Protein AF-A0A673BF98-F1 (afdb_monomer_lite)

Structure (mmCIF, N/CA/C/O backbone):
data_AF-A0A673BF98-F1
#
_entry.id   AF-A0A673BF98-F1
#
loop_
_atom_site.group_PDB
_atom_site.id
_atom_site.type_symbol
_atom_site.label_atom_id
_atom_site.label_alt_id
_atom_site.label_comp_id
_atom_site.label_asym_id
_atom_site.label_entity_id
_atom_site.label_seq_id
_atom_site.pdbx_PDB_ins_code
_atom_site.Cartn_x
_atom_site.Cartn_y
_atom_site.Cartn_z
_atom_site.occupancy
_atom_site.B_iso_or_equiv
_atom_site.auth_seq_id
_atom_site.auth_comp_id
_atom_site.auth_asym_id
_atom_site.auth_atom_id
_atom_site.pdbx_PDB_model_num
ATOM 1 N N . GLY A 1 1 ? -49.018 28.732 57.969 1.00 37.84 1 GLY A N 1
ATOM 2 C CA . GLY A 1 1 ? -48.403 27.532 58.558 1.00 37.84 1 GLY A CA 1
ATOM 3 C C . GLY A 1 1 ? -47.311 27.061 57.634 1.00 37.84 1 GLY A C 1
ATOM 4 O O . GLY A 1 1 ? -47.616 26.506 56.590 1.00 37.84 1 GLY A O 1
ATOM 5 N N . SER A 1 2 ? -46.070 27.382 57.980 1.00 42.25 2 SER A N 1
ATOM 6 C CA . SER A 1 2 ? -44.862 27.028 57.238 1.00 42.25 2 SER A CA 1
ATOM 7 C C . SER A 1 2 ? -44.451 25.600 57.609 1.00 42.25 2 SER A C 1
ATOM 9 O O . SER A 1 2 ? -44.190 25.338 58.780 1.00 42.25 2 SER A O 1
ATOM 11 N N . GLY A 1 3 ? -44.428 24.681 56.642 1.00 47.62 3 GLY A N 1
ATOM 12 C CA . GLY A 1 3 ? -43.884 23.324 56.791 1.00 47.62 3 GLY A CA 1
ATOM 13 C C . GLY A 1 3 ? -42.510 23.222 56.112 1.00 47.62 3 GLY A C 1
ATOM 14 O O . GLY A 1 3 ? -42.320 23.863 55.076 1.00 47.62 3 GLY A O 1
ATOM 15 N N . PRO A 1 4 ? -41.532 22.492 56.680 1.00 51.47 4 PRO A N 1
ATOM 16 C CA . PRO A 1 4 ? -40.134 22.600 56.279 1.00 51.47 4 PRO A CA 1
ATOM 17 C C . PRO A 1 4 ? -39.823 21.820 54.997 1.00 51.47 4 PRO A C 1
ATOM 19 O O . PRO A 1 4 ? -40.380 20.756 54.729 1.00 51.47 4 PRO A O 1
ATOM 22 N N . GLY A 1 5 ? -38.899 22.379 54.215 1.00 53.59 5 GLY A N 1
ATOM 23 C CA . GLY A 1 5 ? -38.422 21.832 52.954 1.00 53.59 5 GLY A CA 1
ATOM 24 C C . GLY A 1 5 ? -37.746 20.472 53.103 1.00 53.59 5 GLY A C 1
ATOM 25 O O . GLY A 1 5 ? -36.839 20.283 53.914 1.00 53.59 5 GLY A O 1
ATOM 26 N N . ALA A 1 6 ? -38.155 19.534 52.252 1.00 50.78 6 ALA A N 1
ATOM 27 C CA . ALA A 1 6 ? -37.419 18.308 52.012 1.00 50.78 6 ALA A CA 1
ATOM 28 C C . ALA A 1 6 ? -36.149 18.640 51.210 1.00 50.78 6 ALA A C 1
ATOM 30 O O . ALA A 1 6 ? -36.183 18.760 49.986 1.00 50.78 6 ALA A O 1
ATOM 31 N N . LEU A 1 7 ? -35.018 18.795 51.905 1.00 52.22 7 LEU A N 1
ATOM 32 C CA . LEU A 1 7 ? -33.701 18.691 51.281 1.00 52.22 7 LEU A CA 1
ATOM 33 C C . LEU A 1 7 ? -33.522 17.246 50.798 1.00 52.22 7 LEU A C 1
ATOM 35 O O . LEU A 1 7 ? -33.268 16.334 51.587 1.00 52.22 7 LEU A O 1
ATOM 39 N N . CYS A 1 8 ? -33.628 17.026 49.490 1.00 44.16 8 CYS A N 1
ATOM 40 C CA . CYS A 1 8 ? -33.098 15.823 48.872 1.00 44.16 8 CYS A CA 1
ATOM 41 C C . CYS A 1 8 ? -31.565 15.918 48.867 1.00 44.16 8 CYS A C 1
ATOM 43 O O . CYS A 1 8 ? -30.948 16.500 47.978 1.00 44.16 8 CYS A O 1
ATOM 45 N N . ASN A 1 9 ? -30.929 15.337 49.884 1.00 47.03 9 ASN A N 1
ATOM 46 C CA . ASN A 1 9 ? -29.486 15.126 49.875 1.00 47.03 9 ASN A CA 1
ATOM 47 C C . ASN A 1 9 ? -29.152 14.083 48.800 1.00 47.03 9 ASN A C 1
ATOM 49 O O . ASN A 1 9 ? -29.220 12.873 49.024 1.00 47.03 9 ASN A O 1
ATOM 53 N N . GLY A 1 10 ? -28.815 14.571 47.605 1.00 50.34 10 GLY A N 1
ATOM 54 C CA . GLY A 1 10 ? -28.207 13.777 46.550 1.00 50.34 10 GLY A CA 1
ATOM 55 C C . GLY A 1 10 ? -26.944 13.100 47.078 1.00 50.34 10 GLY A C 1
ATOM 56 O O . GLY A 1 10 ? -26.028 13.747 47.581 1.00 50.34 10 GLY A O 1
ATOM 57 N N . ARG A 1 11 ? -26.917 11.772 46.988 1.00 51.84 11 ARG A N 1
ATOM 58 C CA . ARG A 1 11 ? -25.778 10.919 47.344 1.00 51.84 11 ARG A CA 1
ATOM 59 C C . ARG A 1 11 ? -24.504 11.452 46.662 1.00 51.84 11 ARG A C 1
ATOM 61 O O . ARG A 1 11 ? -24.544 11.643 45.443 1.00 51.84 11 ARG A O 1
ATOM 68 N N . PRO A 1 12 ? -23.366 11.636 47.360 1.00 53.22 12 PRO A N 1
ATOM 69 C CA . PRO A 1 12 ? -22.119 11.956 46.685 1.00 53.22 12 PRO A CA 1
ATOM 70 C C . PRO A 1 12 ? -21.700 10.722 45.885 1.00 53.22 12 PRO A C 1
ATOM 72 O O . PRO A 1 12 ? -21.234 9.714 46.418 1.00 53.22 12 PRO A O 1
ATOM 75 N N . GLY A 1 13 ? -21.956 10.776 44.579 1.00 59.31 13 GLY A N 1
ATOM 76 C CA . GLY A 1 13 ? -21.556 9.744 43.644 1.00 59.31 13 GLY A CA 1
ATOM 77 C C . GLY A 1 13 ? -20.040 9.628 43.644 1.00 59.31 13 GLY A C 1
ATOM 78 O O . GLY A 1 13 ? -19.364 10.527 43.156 1.00 59.31 13 GLY A O 1
ATOM 79 N N . SER A 1 14 ? -19.544 8.516 44.194 1.00 54.72 14 SER A N 1
ATOM 80 C CA . SER A 1 14 ? -18.289 7.841 43.845 1.00 54.72 14 SER A CA 1
ATOM 81 C C . SER A 1 14 ? -17.324 8.723 43.044 1.00 54.72 14 SER A C 1
ATOM 83 O O . SER A 1 14 ? -17.295 8.738 41.801 1.00 54.72 14 SER A O 1
ATOM 85 N N . GLY A 1 15 ? -16.522 9.480 43.791 1.00 58.97 15 GLY A N 1
ATOM 86 C CA . GLY A 1 15 ? -15.338 10.170 43.305 1.00 58.97 15 GLY A CA 1
ATOM 87 C C . GLY A 1 15 ? -14.254 9.171 42.912 1.00 58.97 15 GLY A C 1
ATOM 88 O O . GLY A 1 15 ? -13.183 9.142 43.499 1.00 58.97 15 GLY A O 1
ATOM 89 N N . SER A 1 16 ? -14.508 8.346 41.900 1.00 51.62 16 SER A N 1
ATOM 90 C CA . SER A 1 16 ? -13.439 7.702 41.149 1.00 51.62 16 SER A CA 1
ATOM 91 C C . SER A 1 16 ? -12.875 8.757 40.202 1.00 51.62 16 SER A C 1
ATOM 93 O O . SER A 1 16 ? -13.447 9.035 39.145 1.00 51.62 16 SER A O 1
ATOM 95 N N . LYS A 1 17 ? -11.749 9.365 40.597 1.00 54.72 17 LYS A N 1
ATOM 96 C CA . LYS A 1 17 ? -10.900 10.247 39.775 1.00 54.72 17 LYS A CA 1
ATOM 97 C C . LYS A 1 17 ? -10.203 9.432 38.666 1.00 54.72 17 LYS A C 1
ATOM 99 O O . LYS A 1 17 ? -9.002 9.507 38.464 1.00 54.72 17 LYS A O 1
ATOM 104 N N . SER A 1 18 ? -10.970 8.608 37.956 1.00 53.22 18 SER A N 1
ATOM 105 C CA . SER A 1 18 ? -10.623 8.143 36.623 1.00 53.22 18 SER A CA 1
ATOM 106 C C . SER A 1 18 ? -10.796 9.351 35.716 1.00 53.22 18 SER A C 1
ATOM 108 O O . SER A 1 18 ? -11.781 10.082 35.841 1.00 53.22 18 SER A O 1
ATOM 110 N N . ARG A 1 19 ? -9.833 9.607 34.835 1.00 59.84 19 ARG A N 1
ATOM 111 C CA . ARG A 1 19 ? -9.963 10.607 33.776 1.00 59.84 19 ARG A CA 1
ATOM 112 C C . ARG A 1 19 ? -11.071 10.121 32.827 1.00 59.84 19 ARG A C 1
ATOM 114 O O . ARG A 1 19 ? -10.797 9.464 31.831 1.00 59.84 19 ARG A O 1
ATOM 121 N N . ARG A 1 20 ? -12.334 10.332 33.218 1.00 72.50 20 ARG A N 1
ATOM 122 C CA . ARG A 1 20 ? -13.522 9.928 32.463 1.00 72.50 20 ARG A CA 1
ATOM 123 C C . ARG A 1 20 ? -13.585 10.808 31.224 1.00 72.50 20 ARG A C 1
ATOM 125 O O . ARG A 1 20 ? -13.474 12.026 31.325 1.00 72.50 20 ARG A O 1
ATOM 132 N N . PHE A 1 21 ? -13.760 10.183 30.073 1.00 82.31 21 PHE A N 1
ATOM 133 C CA . PHE A 1 21 ? -13.897 10.876 28.802 1.00 82.31 21 PHE A CA 1
ATOM 134 C C . PHE A 1 21 ? -15.368 11.261 28.652 1.00 82.31 21 PHE A C 1
ATOM 136 O O . PHE A 1 21 ? -16.226 10.384 28.583 1.00 82.31 21 PHE A O 1
ATOM 143 N N . ILE A 1 22 ? -15.674 12.555 28.698 1.00 84.62 22 ILE A N 1
ATOM 144 C CA . ILE A 1 22 ? -17.046 13.075 28.684 1.00 84.62 22 ILE A CA 1
ATOM 145 C C . ILE A 1 22 ? -17.340 13.629 27.292 1.00 84.62 22 ILE A C 1
ATOM 147 O O . ILE A 1 22 ? -16.472 14.228 26.668 1.00 84.62 22 ILE A O 1
ATOM 151 N N . CYS A 1 23 ? -18.546 13.386 26.785 1.00 86.44 23 CYS A N 1
ATOM 152 C CA . CYS A 1 23 ? -19.019 14.033 25.570 1.00 86.44 23 CYS A CA 1
ATOM 153 C C . CYS A 1 23 ? -19.559 15.423 25.895 1.00 86.44 23 CYS A C 1
ATOM 155 O O . CYS A 1 23 ? -20.539 15.531 26.628 1.00 86.44 23 CYS A O 1
ATOM 157 N N . ASP A 1 24 ? -18.979 16.462 25.302 1.00 83.44 24 ASP A N 1
ATOM 158 C CA . ASP A 1 24 ? -19.393 17.849 25.547 1.00 83.44 24 ASP A CA 1
ATOM 159 C C . ASP A 1 24 ? -20.780 18.175 24.969 1.00 83.44 24 ASP A C 1
ATOM 161 O O . ASP A 1 24 ? -21.447 19.086 25.444 1.00 83.44 24 ASP A O 1
ATOM 165 N N . GLN A 1 25 ? -21.256 17.399 23.988 1.00 83.00 25 GLN A N 1
ATOM 166 C CA . GLN A 1 25 ? -22.567 17.625 23.369 1.00 83.00 25 GLN A CA 1
ATOM 167 C C . GLN A 1 25 ? -23.739 17.017 24.149 1.00 83.00 25 GLN A C 1
ATOM 169 O O . GLN A 1 25 ? -24.843 17.549 24.108 1.00 83.00 25 GLN A O 1
ATOM 174 N N . CYS A 1 26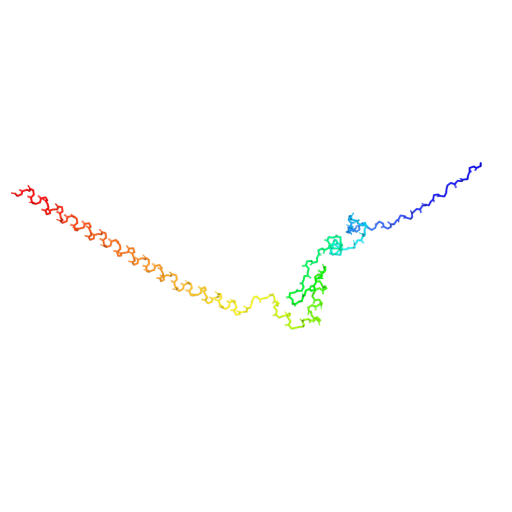 ? -23.539 15.888 24.838 1.00 86.62 26 CYS A N 1
ATOM 175 C CA . CYS A 1 26 ? -24.628 15.183 25.530 1.00 86.62 26 CYS A CA 1
ATOM 176 C C . CYS A 1 26 ? -24.322 14.800 26.987 1.00 86.62 26 CYS A C 1
ATOM 178 O O . CYS A 1 26 ? -25.125 14.127 27.631 1.00 86.62 26 CYS A O 1
ATOM 180 N N . GLY A 1 27 ? -23.151 15.168 27.512 1.00 82.94 27 GLY A N 1
ATOM 181 C CA . GLY A 1 27 ? -22.734 14.908 28.893 1.00 82.94 27 GLY A CA 1
ATOM 182 C C . GLY A 1 27 ? -22.483 13.434 29.236 1.00 82.94 27 GLY A C 1
ATOM 183 O O . GLY A 1 27 ? -22.212 13.108 30.397 1.00 82.94 27 GLY A O 1
ATOM 184 N N . LYS A 1 28 ? -22.563 12.515 28.261 1.00 84.38 28 LYS A N 1
ATOM 185 C CA . LYS A 1 28 ? -22.338 11.079 28.489 1.00 84.38 28 LYS A CA 1
ATOM 186 C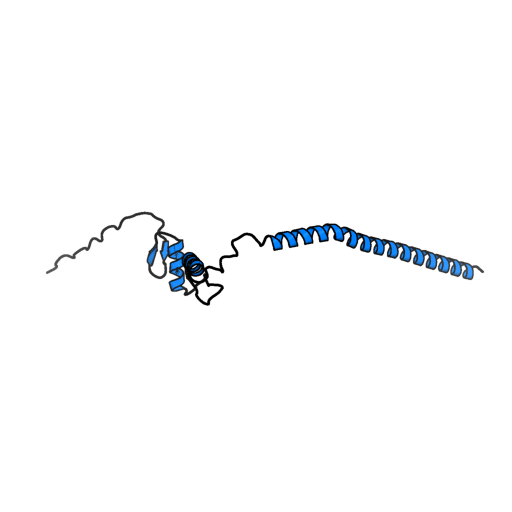 C . LYS A 1 28 ? -20.891 10.808 28.887 1.00 84.38 28 LYS A C 1
ATOM 188 O O . LYS A 1 28 ? -19.956 11.340 28.292 1.00 84.38 28 LYS A O 1
ATOM 193 N N . LYS A 1 29 ? -20.719 9.947 29.891 1.00 86.69 29 LYS A N 1
ATOM 194 C CA . LYS A 1 29 ? -19.415 9.579 30.455 1.00 86.69 29 LYS A CA 1
ATOM 195 C C . LYS A 1 29 ? -18.966 8.236 29.896 1.00 86.69 29 LYS A C 1
ATOM 197 O O . LYS A 1 29 ? -19.696 7.253 29.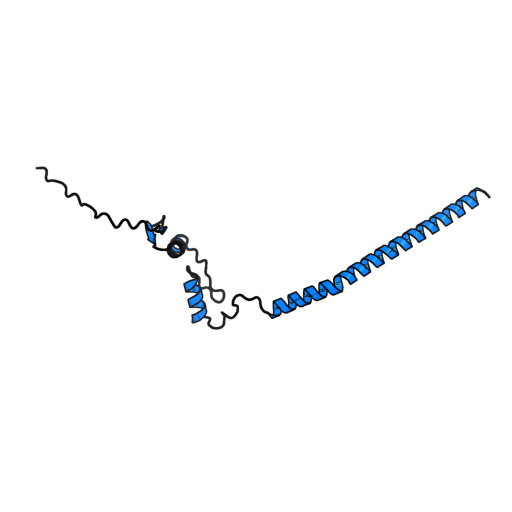982 1.00 86.69 29 LYS A O 1
ATOM 202 N N . PHE A 1 30 ? -17.739 8.190 29.401 1.00 85.56 30 PHE A N 1
ATOM 203 C CA . PHE A 1 30 ? -17.087 6.991 28.897 1.00 85.56 30 PHE A CA 1
ATOM 204 C C . PHE A 1 30 ? -15.844 6.679 29.729 1.00 85.56 30 PHE A C 1
ATOM 206 O O . PHE A 1 30 ? -15.140 7.567 30.216 1.00 85.56 30 PHE A O 1
ATOM 213 N N . THR A 1 31 ? -15.567 5.389 29.890 1.00 85.44 31 THR A N 1
ATOM 214 C CA . THR A 1 31 ? -14.390 4.884 30.610 1.00 85.44 31 THR A CA 1
ATOM 215 C C . THR A 1 31 ? -13.123 4.893 29.753 1.00 85.44 31 THR A C 1
ATOM 217 O O . THR A 1 31 ? -12.026 4.846 30.298 1.00 85.44 31 THR A O 1
ATOM 220 N N . GLN A 1 32 ? -13.256 4.984 28.423 1.00 84.50 32 GLN A N 1
ATOM 221 C CA . GLN A 1 32 ? -12.150 4.952 27.462 1.00 84.50 32 GLN A CA 1
ATOM 222 C C . GLN A 1 32 ? -12.294 6.053 26.403 1.00 84.50 32 GLN A C 1
ATOM 224 O O . GLN A 1 32 ? -13.400 6.327 25.929 1.00 84.50 32 GLN A O 1
ATOM 229 N N . SER A 1 33 ? -11.171 6.640 25.980 1.00 83.38 33 SER A N 1
ATOM 230 C CA . SER A 1 33 ? -11.131 7.692 24.953 1.00 83.38 33 SER A CA 1
ATOM 231 C C . SER A 1 33 ? -11.594 7.190 23.589 1.00 83.38 33 SER A C 1
ATOM 233 O O . SER A 1 33 ? -12.282 7.913 22.875 1.00 83.38 33 SER A O 1
ATOM 235 N N . ALA A 1 34 ? -11.273 5.940 23.239 1.00 82.12 34 ALA A N 1
ATOM 236 C CA . ALA A 1 34 ? -11.697 5.316 21.988 1.00 82.12 34 ALA A CA 1
ATOM 237 C C . ALA A 1 34 ? -13.229 5.248 21.869 1.00 82.12 34 ALA A C 1
ATOM 239 O O . ALA A 1 34 ? -13.779 5.511 20.800 1.00 82.12 34 ALA A O 1
ATOM 240 N N . HIS A 1 35 ? -13.922 4.963 22.976 1.00 83.50 35 HIS A N 1
ATOM 241 C CA . HIS A 1 35 ? -15.385 4.947 23.016 1.00 83.50 35 HIS A CA 1
ATOM 242 C C . HIS A 1 35 ? -15.970 6.353 22.904 1.00 83.50 35 HIS A C 1
ATOM 244 O O . HIS A 1 35 ? -16.931 6.536 22.165 1.00 83.50 35 HIS A O 1
ATOM 250 N N . LEU A 1 36 ? -15.367 7.353 23.561 1.00 85.25 36 LEU A N 1
ATOM 251 C CA . LEU A 1 36 ? -15.773 8.747 23.371 1.00 85.25 36 LEU A CA 1
ATOM 252 C C . LEU A 1 36 ? -15.581 9.182 21.909 1.00 85.25 36 LEU A C 1
ATOM 254 O O . LEU A 1 36 ? -16.496 9.739 21.317 1.00 85.25 36 LEU A O 1
ATOM 258 N N . LYS A 1 37 ? -14.428 8.885 21.297 1.00 82.69 37 LYS A N 1
ATOM 259 C CA . LYS A 1 37 ? -14.132 9.238 19.899 1.00 82.69 37 LYS A CA 1
ATOM 260 C C . LYS A 1 37 ? -15.113 8.587 18.923 1.00 82.69 37 LYS A C 1
ATOM 262 O O . LYS A 1 37 ? -15.626 9.254 18.035 1.00 82.69 37 LYS A O 1
ATOM 267 N N . SER A 1 38 ? -15.423 7.308 19.131 1.00 82.44 38 SER A N 1
ATOM 268 C CA . SER A 1 38 ? -16.482 6.608 18.397 1.00 82.44 38 SER A CA 1
ATOM 269 C C . SER A 1 38 ? -17.877 7.165 18.682 1.00 82.44 38 SER A C 1
ATOM 271 O O . SER A 1 38 ? -18.780 6.982 17.882 1.00 82.44 38 SER A O 1
ATOM 273 N N . HIS A 1 39 ? -18.116 7.753 19.844 1.00 84.38 39 HIS A N 1
ATOM 274 C CA . HIS A 1 39 ? -19.413 8.327 20.160 1.00 84.38 39 HIS A CA 1
ATOM 275 C C . HIS A 1 39 ? -19.593 9.700 19.500 1.00 84.38 39 HIS A C 1
ATOM 277 O O . HIS A 1 39 ? -20.686 10.008 19.034 1.00 84.38 39 HIS A O 1
ATOM 283 N N . LEU A 1 40 ? -18.522 10.492 19.386 1.00 82.06 40 LEU A N 1
ATOM 284 C CA . LEU A 1 40 ? -18.545 11.804 18.731 1.00 82.06 40 LEU A CA 1
ATOM 285 C C . LEU A 1 40 ? -18.998 11.731 17.268 1.00 82.06 40 LEU A C 1
ATOM 287 O O . LEU A 1 40 ? -19.683 12.633 16.801 1.00 82.06 40 LEU A O 1
ATOM 291 N N . SER A 1 41 ? -18.724 10.632 16.567 1.00 78.31 41 SER A N 1
ATOM 292 C CA . SER A 1 41 ? -19.212 10.437 15.198 1.00 78.31 41 SER A CA 1
ATOM 293 C C . SER A 1 41 ? -20.734 10.304 15.084 1.00 78.31 41 SER A C 1
ATOM 295 O O . SER A 1 41 ? -21.281 10.431 13.996 1.00 78.31 41 SER A O 1
ATOM 297 N N . VAL A 1 42 ? -21.444 10.003 16.178 1.00 79.94 42 VAL A N 1
ATOM 298 C CA . VAL A 1 42 ? -22.918 10.019 16.188 1.00 79.94 42 VAL A CA 1
ATOM 299 C C . VAL A 1 42 ? -23.427 11.452 16.066 1.00 79.94 42 VAL A C 1
ATOM 301 O O . VAL A 1 42 ? -24.470 11.684 15.467 1.00 79.94 42 VAL A O 1
ATOM 304 N N . HIS A 1 43 ? -22.666 12.401 16.605 1.00 81.00 43 HIS A N 1
ATOM 305 C CA . HIS A 1 43 ? -22.970 13.818 16.536 1.00 81.00 43 HIS A CA 1
ATOM 306 C C . HIS A 1 43 ? -22.509 14.449 15.219 1.00 81.00 43 HIS A C 1
ATOM 308 O O . HIS A 1 43 ? -23.239 15.247 14.644 1.00 81.00 43 HIS A O 1
ATOM 314 N N . THR A 1 44 ? -21.322 14.082 14.721 1.00 78.00 44 THR A N 1
ATOM 315 C CA . THR A 1 44 ? -20.797 14.625 13.454 1.00 78.00 44 THR A CA 1
ATOM 316 C C . THR A 1 44 ? -21.324 13.895 12.219 1.00 78.00 44 THR A C 1
ATOM 318 O O . THR A 1 44 ? -21.184 14.391 11.108 1.00 78.00 44 THR A O 1
ATOM 321 N N . GLY A 1 45 ? -21.912 12.706 12.383 1.00 74.25 45 GLY A N 1
ATOM 322 C CA . GLY A 1 45 ? -22.354 11.850 11.278 1.00 74.25 45 GLY A CA 1
ATOM 323 C C . GLY A 1 45 ? -21.209 11.239 10.459 1.00 74.25 45 GLY A C 1
ATOM 324 O O . GLY A 1 45 ? -21.460 10.474 9.527 1.00 74.25 45 GLY A O 1
ATOM 325 N N . GLU A 1 46 ? -19.954 11.532 10.798 1.00 73.06 46 GLU A N 1
ATOM 326 C CA . GLU A 1 46 ? -18.793 11.065 10.048 1.00 73.06 46 GLU A CA 1
ATOM 327 C C . GLU A 1 46 ? -18.567 9.569 10.281 1.00 73.06 46 GLU A C 1
ATOM 329 O O . GLU A 1 46 ? -18.384 9.107 11.406 1.00 73.06 46 GLU A O 1
ATOM 334 N N . ARG A 1 47 ? -18.546 8.778 9.207 1.00 77.44 47 ARG A N 1
ATOM 335 C CA . ARG A 1 47 ? -18.233 7.342 9.265 1.00 77.44 47 ARG A CA 1
ATOM 336 C C . ARG A 1 47 ? -16.885 7.084 8.596 1.00 77.44 47 ARG A C 1
ATOM 338 O O . ARG A 1 47 ? -16.861 6.677 7.435 1.00 77.44 47 ARG A O 1
ATOM 345 N N . PRO A 1 48 ? -15.765 7.314 9.306 1.00 76.19 48 PRO A N 1
ATOM 346 C CA . PRO A 1 48 ? -14.435 7.309 8.700 1.00 76.19 48 PRO A CA 1
ATOM 347 C C . PRO A 1 48 ? -13.981 5.924 8.222 1.00 76.19 48 PRO A C 1
ATOM 349 O O . PRO A 1 48 ? -13.039 5.827 7.441 1.00 76.19 48 PRO A O 1
ATOM 352 N N . TYR A 1 49 ? -14.625 4.840 8.665 1.00 82.69 49 TYR A N 1
ATOM 353 C CA . TYR A 1 49 ? -14.221 3.479 8.320 1.00 82.69 49 TYR A CA 1
ATOM 354 C C . TYR A 1 49 ? -15.166 2.878 7.279 1.00 82.69 49 TYR A C 1
ATOM 356 O O . TYR A 1 49 ? -16.096 2.146 7.618 1.00 82.69 49 TYR A O 1
ATOM 364 N N . ALA A 1 50 ? -14.931 3.179 6.005 1.00 82.50 50 ALA A N 1
ATOM 365 C CA . ALA A 1 50 ? -15.661 2.581 4.890 1.00 82.50 50 ALA A CA 1
ATOM 366 C C . ALA A 1 50 ? -15.069 1.226 4.471 1.00 82.50 50 ALA A C 1
ATOM 368 O O . ALA A 1 50 ? -13.859 1.004 4.535 1.00 82.50 50 ALA A O 1
ATOM 369 N N . CYS A 1 51 ? -15.931 0.310 4.035 1.00 86.12 51 CYS A N 1
ATOM 370 C CA . CYS A 1 51 ? -15.510 -0.878 3.308 1.00 86.12 51 CYS A CA 1
ATOM 371 C C . CYS A 1 51 ? -15.048 -0.484 1.897 1.00 86.12 51 CYS A C 1
ATOM 373 O O . CYS A 1 51 ? -15.693 0.318 1.232 1.00 86.12 51 CYS A O 1
ATOM 375 N N . SER A 1 52 ? -13.937 -1.055 1.429 1.00 83.69 52 SER A N 1
ATOM 376 C CA . SER A 1 52 ? -13.424 -0.830 0.069 1.00 83.69 52 SER A CA 1
ATOM 377 C C . SER A 1 52 ? -14.122 -1.672 -1.004 1.00 83.69 52 SER A C 1
ATOM 379 O O . SER A 1 52 ? -13.888 -1.466 -2.188 1.00 83.69 52 SER A O 1
ATOM 381 N N . ILE A 1 53 ? -14.952 -2.636 -0.600 1.00 83.81 53 ILE A N 1
ATOM 382 C CA . ILE A 1 53 ? -15.581 -3.633 -1.485 1.00 83.81 53 ILE A CA 1
ATOM 383 C C . ILE A 1 53 ? -17.085 -3.396 -1.595 1.00 83.81 53 ILE A C 1
ATOM 385 O O . ILE A 1 53 ? -17.690 -3.662 -2.627 1.00 83.81 53 ILE A O 1
ATOM 389 N N . CYS A 1 54 ? -17.702 -2.881 -0.535 1.00 86.50 54 CYS A N 1
ATOM 390 C CA . CYS A 1 54 ? -19.099 -2.488 -0.519 1.00 86.50 54 CYS A CA 1
ATOM 391 C C . CYS A 1 54 ? -19.250 -1.085 0.073 1.00 86.50 54 CYS A C 1
ATOM 393 O O . CYS A 1 54 ? -18.399 -0.610 0.815 1.00 86.50 54 CYS A O 1
ATOM 395 N N . SER A 1 55 ? -20.376 -0.430 -0.191 1.00 83.00 55 SER A N 1
ATOM 396 C CA . SER A 1 55 ? -20.658 0.943 0.250 1.00 83.00 55 SER A CA 1
ATOM 397 C C . SER A 1 55 ? -20.995 1.084 1.745 1.00 83.00 55 SER A C 1
ATOM 399 O O . SER A 1 55 ? -21.519 2.113 2.174 1.00 83.00 55 SER A O 1
ATOM 401 N N . ARG A 1 56 ? -20.720 0.066 2.575 1.00 82.19 56 ARG A N 1
ATOM 402 C CA . ARG A 1 56 ? -20.989 0.138 4.017 1.00 82.19 56 ARG A CA 1
ATOM 403 C C . ARG A 1 56 ? -19.900 0.912 4.742 1.00 82.19 56 ARG A C 1
ATOM 405 O O . ARG A 1 56 ? -18.716 0.596 4.645 1.00 82.19 56 ARG A O 1
ATOM 412 N N . SER A 1 57 ? -20.334 1.880 5.541 1.00 84.81 57 SER A N 1
ATOM 413 C CA . SER A 1 57 ? -19.475 2.700 6.383 1.00 84.81 57 SER A CA 1
ATOM 414 C C . SER A 1 57 ? -19.745 2.448 7.864 1.00 84.81 57 SER A C 1
ATOM 416 O O . SER A 1 57 ? -20.886 2.307 8.311 1.00 84.81 57 SER A O 1
ATOM 418 N N . PHE A 1 58 ? -18.663 2.363 8.627 1.00 83.12 58 PHE A N 1
ATOM 419 C CA . PHE A 1 58 ? -18.649 2.066 10.047 1.00 83.12 58 PHE A CA 1
ATOM 420 C C . PHE A 1 58 ? -17.997 3.216 10.809 1.00 83.12 58 PHE A C 1
ATOM 422 O O . PHE A 1 58 ? -17.132 3.939 10.317 1.00 83.12 58 PHE A O 1
ATOM 429 N N . ILE A 1 59 ? -18.421 3.353 12.056 1.00 81.31 59 ILE A N 1
ATOM 430 C CA . ILE A 1 59 ? -17.886 4.335 12.996 1.00 81.31 59 ILE A CA 1
ATOM 431 C C . ILE A 1 59 ? -16.602 3.826 13.667 1.00 81.31 59 ILE A C 1
ATOM 433 O O . ILE A 1 59 ? -15.725 4.609 14.019 1.00 81.31 59 ILE A O 1
ATOM 437 N N . VAL A 1 60 ? -16.484 2.507 13.841 1.00 81.62 60 VAL A N 1
ATOM 438 C CA . VAL A 1 60 ? -15.378 1.872 14.566 1.00 81.62 60 VAL A CA 1
ATOM 439 C C . VAL A 1 60 ? -14.622 0.931 13.643 1.00 81.62 60 VAL A C 1
ATOM 441 O O . VAL A 1 60 ? -15.219 0.095 12.961 1.00 81.62 60 VAL A O 1
ATOM 444 N N . GLN A 1 61 ? -13.292 1.004 13.690 1.00 81.50 61 GLN A N 1
ATOM 445 C CA . GLN A 1 61 ? -12.406 0.140 12.909 1.00 81.50 61 GLN A CA 1
ATOM 446 C C . GLN A 1 61 ? -12.615 -1.354 13.205 1.00 81.50 61 GLN A C 1
ATOM 448 O O . GLN A 1 61 ? -12.546 -2.180 12.297 1.00 81.50 61 GLN A O 1
ATOM 453 N N . TYR A 1 62 ? -12.882 -1.714 14.465 1.00 84.12 62 TYR A N 1
ATOM 454 C CA . TYR A 1 62 ? -13.192 -3.091 14.861 1.00 84.12 62 TYR A CA 1
ATOM 455 C C . TYR A 1 62 ? -14.400 -3.648 14.093 1.00 84.12 62 TYR A C 1
ATOM 457 O O . TYR A 1 62 ? -14.327 -4.747 13.544 1.00 84.12 62 TYR A O 1
ATOM 465 N N . SER A 1 63 ? -15.475 -2.864 13.979 1.00 85.19 63 SER A N 1
ATOM 466 C CA . SER A 1 63 ? -16.686 -3.259 13.253 1.00 85.19 63 SER A CA 1
ATOM 467 C C . SER A 1 63 ? -16.424 -3.450 11.758 1.00 85.19 63 SER A C 1
ATOM 469 O O . SER A 1 63 ? -16.910 -4.420 11.178 1.00 85.19 63 SER A O 1
ATOM 471 N N . LEU A 1 64 ? -15.596 -2.590 11.148 1.00 88.50 64 LEU A N 1
ATOM 472 C CA . LEU A 1 64 ? -15.147 -2.758 9.763 1.00 88.50 64 LEU A CA 1
ATOM 473 C C . LEU A 1 64 ? -14.340 -4.055 9.588 1.00 88.50 64 LEU A C 1
ATOM 475 O O . LEU A 1 64 ? -14.614 -4.820 8.670 1.00 88.50 64 LEU A O 1
ATOM 479 N N . LYS A 1 65 ? -13.373 -4.334 10.474 1.00 85.94 65 LYS A N 1
ATOM 480 C CA . LYS A 1 65 ? -12.557 -5.563 10.425 1.00 85.94 65 LYS A CA 1
ATOM 481 C C . LYS A 1 65 ? -13.411 -6.826 10.541 1.00 85.94 65 LYS A C 1
ATOM 483 O O . LYS A 1 65 ? -13.207 -7.774 9.786 1.00 85.94 65 LYS A O 1
ATOM 488 N N . LEU A 1 66 ? -14.376 -6.835 11.462 1.00 87.88 66 LEU A N 1
ATOM 489 C CA . LEU A 1 66 ? -15.310 -7.949 11.626 1.00 87.88 66 LEU A CA 1
ATOM 490 C C . LEU A 1 66 ? -16.178 -8.132 10.373 1.00 87.88 66 LEU A C 1
ATOM 492 O O . LEU A 1 66 ? -16.369 -9.255 9.911 1.00 87.88 66 LEU A O 1
ATOM 496 N N . HIS A 1 67 ? -16.659 -7.027 9.797 1.00 89.19 67 HIS A N 1
ATOM 497 C CA . HIS A 1 67 ? -17.406 -7.045 8.546 1.00 89.19 67 HIS A CA 1
ATOM 498 C C . HIS A 1 67 ? -16.564 -7.568 7.374 1.00 89.19 67 HIS A C 1
ATOM 500 O O . HIS A 1 67 ? -17.054 -8.423 6.644 1.00 89.19 67 HIS A O 1
ATOM 506 N N . MET A 1 68 ? -15.300 -7.145 7.235 1.00 86.44 68 MET A N 1
ATOM 507 C CA . MET A 1 68 ? -14.391 -7.673 6.207 1.00 86.44 68 MET A CA 1
ATOM 508 C C . MET A 1 68 ? -14.239 -9.182 6.366 1.00 86.44 68 MET A C 1
ATOM 510 O O . MET A 1 68 ? -14.504 -9.924 5.435 1.00 86.44 68 MET A O 1
ATOM 514 N N . LYS A 1 69 ? -13.919 -9.660 7.572 1.00 86.75 69 LYS A N 1
ATOM 515 C CA . LYS A 1 69 ? -13.717 -11.092 7.821 1.00 86.75 69 LYS A CA 1
ATOM 516 C C . LYS A 1 69 ? -14.966 -11.936 7.535 1.00 86.75 69 LYS A C 1
ATOM 518 O O . LYS A 1 69 ? -14.840 -13.068 7.084 1.00 86.75 69 LYS A O 1
ATOM 523 N N . LYS A 1 70 ? -16.160 -11.409 7.828 1.00 86.19 70 LYS A N 1
ATOM 524 C CA . LYS A 1 70 ? -17.423 -12.157 7.733 1.00 86.19 70 LYS A CA 1
ATOM 525 C C . LYS A 1 70 ? -18.098 -12.063 6.362 1.00 86.19 70 LYS A C 1
ATOM 527 O O . LYS A 1 70 ? -18.662 -13.050 5.910 1.00 86.19 70 LYS A O 1
ATOM 532 N N . CYS A 1 71 ? -18.080 -10.893 5.726 1.00 85.62 71 CYS A N 1
ATOM 533 C CA . CYS A 1 71 ? -18.746 -10.650 4.440 1.00 85.62 71 CYS A CA 1
ATOM 534 C C . CYS A 1 71 ? -17.782 -10.686 3.248 1.00 85.62 71 CYS A C 1
ATOM 536 O O . CYS A 1 71 ? -18.216 -10.953 2.133 1.00 85.62 71 CYS A O 1
ATOM 538 N N . HIS A 1 72 ? -16.489 -10.449 3.475 1.00 85.69 72 HIS A N 1
ATOM 539 C CA . HIS A 1 72 ? -15.447 -10.473 2.449 1.00 85.69 72 HIS A CA 1
ATOM 540 C C . HIS A 1 72 ? -14.246 -11.330 2.900 1.00 85.69 72 HIS A C 1
ATOM 542 O O . HIS A 1 72 ? -13.126 -10.834 3.033 1.00 85.69 72 HIS A O 1
ATOM 548 N N . PRO A 1 73 ? -14.449 -12.638 3.146 1.00 75.50 73 PRO A N 1
ATOM 549 C CA . PRO A 1 73 ? -13.408 -13.517 3.688 1.00 75.50 73 PRO A CA 1
ATOM 550 C C . PRO A 1 73 ? -12.156 -13.602 2.798 1.00 75.50 73 PRO A C 1
ATOM 552 O O . PRO A 1 73 ? -11.065 -13.844 3.305 1.00 75.50 73 PRO A O 1
ATOM 555 N N . ASN A 1 74 ? -12.298 -13.335 1.496 1.00 72.56 74 ASN A N 1
ATOM 556 C CA . ASN A 1 74 ? -11.231 -13.475 0.499 1.00 72.56 74 ASN A CA 1
ATOM 557 C C . ASN A 1 74 ? -10.500 -12.159 0.183 1.00 72.56 74 ASN A C 1
ATOM 559 O O . ASN A 1 74 ? -9.554 -12.156 -0.597 1.00 72.56 74 ASN A O 1
ATOM 563 N N . SER A 1 75 ? -10.934 -11.028 0.747 1.00 63.91 75 SER A N 1
ATOM 564 C CA . SER A 1 75 ? -10.351 -9.715 0.437 1.00 63.91 75 SER A CA 1
ATOM 565 C C . SER A 1 75 ? -9.274 -9.272 1.419 1.00 63.91 75 SER A C 1
ATOM 567 O O . SER A 1 75 ? -8.552 -8.309 1.169 1.00 63.91 75 SER A O 1
ATOM 569 N N . VAL A 1 76 ? -9.154 -9.966 2.549 1.00 59.78 76 VAL A N 1
ATOM 570 C CA . VAL A 1 76 ? -8.119 -9.736 3.562 1.00 59.78 76 VAL A CA 1
ATOM 571 C C . VAL A 1 76 ? -6.817 -10.451 3.176 1.00 59.78 76 VAL A C 1
ATOM 573 O O . VAL A 1 76 ? -6.200 -11.125 3.988 1.00 59.78 76 VAL A O 1
ATOM 576 N N . GLY A 1 77 ? -6.416 -10.324 1.909 1.00 55.00 77 GLY A N 1
ATOM 577 C CA . GLY A 1 77 ? -5.184 -10.891 1.351 1.00 55.00 77 GLY A CA 1
ATOM 578 C C . GLY A 1 77 ? -4.028 -9.894 1.223 1.00 55.00 77 GLY A C 1
ATOM 579 O O . GLY A 1 77 ? -3.002 -10.237 0.652 1.00 55.00 77 GLY A O 1
ATOM 580 N N . LEU A 1 78 ? -4.168 -8.659 1.718 1.00 49.69 78 LEU A N 1
ATOM 581 C CA . LEU A 1 78 ? -3.089 -7.662 1.725 1.00 49.69 78 LEU A CA 1
ATOM 582 C C . LEU A 1 78 ? -2.826 -7.181 3.156 1.00 49.69 78 LEU A C 1
ATOM 584 O O . LEU A 1 78 ? -3.118 -6.049 3.540 1.00 49.69 78 LEU A O 1
ATOM 588 N N . SER A 1 79 ? -2.289 -8.074 3.983 1.00 48.28 79 SER A N 1
ATOM 589 C CA . SER A 1 79 ? -1.679 -7.691 5.251 1.00 48.28 79 SER A CA 1
ATOM 590 C C . SER A 1 79 ? -0.279 -7.137 4.995 1.00 48.28 79 SER A C 1
ATOM 592 O O . SER A 1 79 ? 0.626 -7.899 4.683 1.00 48.28 79 SER A O 1
ATOM 594 N N . ALA A 1 80 ? -0.122 -5.821 5.143 1.00 50.66 80 ALA A N 1
ATOM 595 C CA . ALA A 1 80 ? 1.008 -5.161 5.812 1.00 50.66 80 ALA A CA 1
ATOM 596 C C . ALA A 1 80 ? 2.438 -5.715 5.587 1.00 50.66 80 ALA A C 1
ATOM 598 O O . ALA A 1 80 ? 3.264 -5.705 6.493 1.00 50.66 80 ALA A O 1
ATOM 599 N N . GLY A 1 81 ? 2.741 -6.142 4.370 1.00 55.38 81 GLY A N 1
ATOM 600 C CA . GLY A 1 81 ? 4.078 -6.380 3.852 1.00 55.38 81 GLY A CA 1
ATOM 601 C C . GLY A 1 81 ? 3.956 -6.149 2.360 1.00 55.38 81 GLY A C 1
ATOM 602 O O . GLY A 1 81 ? 3.220 -6.879 1.701 1.00 55.38 81 GLY A O 1
ATOM 603 N N . GLY A 1 82 ? 4.548 -5.064 1.850 1.00 60.50 82 GLY A N 1
ATOM 604 C CA . GLY A 1 82 ? 4.494 -4.753 0.421 1.00 60.50 82 GLY A CA 1
ATOM 605 C C . GLY A 1 82 ? 4.817 -6.009 -0.380 1.00 60.50 82 GLY A C 1
ATOM 606 O O . GLY A 1 82 ? 5.738 -6.734 -0.004 1.00 60.50 82 GLY A O 1
ATOM 607 N N . SER A 1 83 ? 4.015 -6.299 -1.410 1.00 68.12 83 SER A N 1
ATOM 608 C CA . SER A 1 83 ? 4.116 -7.530 -2.195 1.00 68.12 83 SER A CA 1
ATOM 609 C C . SER A 1 83 ? 5.587 -7.870 -2.448 1.00 68.12 83 SER A C 1
ATOM 611 O O . SER A 1 83 ? 6.307 -6.996 -2.939 1.00 68.12 83 SER A O 1
ATOM 613 N N . PRO A 1 84 ? 6.060 -9.094 -2.146 1.00 74.00 84 PRO A N 1
ATOM 614 C CA . PRO A 1 84 ? 7.470 -9.447 -2.316 1.00 74.00 84 PRO A CA 1
ATOM 615 C C . PRO A 1 84 ? 7.932 -9.160 -3.748 1.00 74.00 84 PRO A C 1
ATOM 617 O O . PRO A 1 84 ? 9.030 -8.667 -3.963 1.00 74.00 84 PRO A O 1
ATOM 620 N N . ILE A 1 85 ? 7.032 -9.336 -4.719 1.00 80.38 85 ILE A N 1
ATOM 621 C CA . ILE A 1 85 ? 7.218 -9.006 -6.136 1.00 80.38 85 ILE A CA 1
ATOM 622 C C . ILE A 1 85 ? 7.571 -7.525 -6.350 1.00 80.38 85 ILE A C 1
ATOM 624 O O . ILE A 1 85 ? 8.467 -7.225 -7.127 1.00 80.38 85 ILE A O 1
ATOM 628 N N . LEU A 1 86 ? 6.915 -6.594 -5.650 1.00 80.31 86 LEU A N 1
ATOM 629 C CA . LEU A 1 86 ? 7.209 -5.163 -5.767 1.00 80.31 86 LEU A CA 1
ATOM 630 C C . LEU A 1 86 ? 8.594 -4.833 -5.194 1.00 80.31 86 LEU A C 1
ATOM 632 O O . LEU A 1 86 ? 9.312 -4.024 -5.770 1.00 80.31 86 LEU A O 1
ATOM 636 N N . TRP A 1 87 ? 8.995 -5.505 -4.112 1.00 78.81 87 TRP A N 1
ATOM 637 C CA . TRP A 1 87 ? 10.349 -5.410 -3.561 1.00 78.81 87 TRP A CA 1
ATOM 638 C C . TRP A 1 87 ? 11.407 -5.994 -4.500 1.00 78.81 87 TRP A C 1
ATOM 640 O O . TRP A 1 87 ? 12.457 -5.382 -4.679 1.00 78.81 87 TRP A O 1
ATOM 650 N N . PHE A 1 88 ? 11.120 -7.123 -5.151 1.00 82.88 88 PHE A N 1
ATOM 651 C CA . PHE A 1 88 ? 11.995 -7.694 -6.175 1.00 82.88 88 PHE A CA 1
ATOM 652 C C . PHE A 1 88 ? 12.134 -6.762 -7.382 1.00 82.88 88 PHE A C 1
ATOM 654 O O . PHE A 1 88 ? 13.248 -6.530 -7.840 1.00 82.88 88 PHE A O 1
ATOM 661 N N . ILE A 1 89 ? 11.035 -6.169 -7.860 1.00 86.88 89 ILE A N 1
ATOM 662 C CA . ILE A 1 89 ? 11.056 -5.212 -8.976 1.00 86.88 89 ILE A CA 1
ATOM 663 C C . ILE A 1 89 ? 11.835 -3.948 -8.594 1.00 86.88 89 ILE A C 1
ATOM 665 O O . ILE A 1 89 ? 12.676 -3.496 -9.366 1.00 86.88 89 ILE A O 1
ATOM 669 N N . LEU A 1 90 ? 11.611 -3.396 -7.398 1.00 85.06 90 LEU A N 1
ATOM 670 C CA . LEU A 1 90 ? 12.326 -2.208 -6.925 1.00 85.06 90 LEU A CA 1
ATOM 671 C C . LEU A 1 90 ? 13.825 -2.491 -6.730 1.00 85.06 90 LEU A C 1
ATOM 673 O O . LEU A 1 90 ? 14.660 -1.666 -7.090 1.00 85.06 90 LEU A O 1
ATOM 677 N N . SER A 1 91 ? 14.170 -3.683 -6.233 1.00 87.31 91 SER A N 1
ATOM 678 C CA . SER A 1 91 ? 15.555 -4.149 -6.124 1.00 87.31 91 SER A CA 1
ATOM 679 C C . SER A 1 91 ? 16.216 -4.302 -7.498 1.00 87.31 91 SER A C 1
ATOM 681 O O . SER A 1 91 ? 17.326 -3.812 -7.692 1.00 87.31 91 SER A O 1
ATOM 683 N N . MET A 1 92 ? 15.524 -4.897 -8.474 1.00 88.81 92 MET A N 1
ATOM 684 C CA . MET A 1 92 ? 16.015 -5.025 -9.851 1.00 88.81 92 MET A CA 1
ATOM 685 C C . MET A 1 92 ? 16.204 -3.666 -10.532 1.00 88.81 92 MET A C 1
ATOM 687 O O . MET A 1 92 ? 17.227 -3.448 -11.173 1.00 88.81 92 MET A O 1
ATOM 691 N N . LEU A 1 93 ? 15.276 -2.721 -10.350 1.00 88.50 93 LEU A N 1
ATOM 692 C CA . LEU A 1 93 ? 15.397 -1.368 -10.902 1.00 88.50 93 LEU A CA 1
ATOM 693 C C . LEU A 1 93 ? 16.591 -0.604 -10.319 1.00 88.50 93 LEU A C 1
ATOM 695 O O . LEU A 1 93 ? 17.291 0.067 -11.070 1.00 88.50 93 LEU A O 1
ATOM 699 N N . LEU A 1 94 ? 16.875 -0.735 -9.019 1.00 89.06 94 LEU A N 1
ATOM 700 C CA . LEU A 1 94 ? 18.059 -0.116 -8.412 1.00 89.06 94 LEU A CA 1
ATOM 701 C C . LEU A 1 94 ? 19.369 -0.697 -8.956 1.00 89.06 94 LEU A C 1
ATOM 703 O O . LEU A 1 94 ? 20.303 0.058 -9.218 1.00 89.06 94 LEU A O 1
ATOM 707 N N . VAL A 1 95 ? 19.428 -2.015 -9.172 1.00 88.25 95 VAL A N 1
ATOM 708 C CA . VAL A 1 95 ? 20.592 -2.672 -9.791 1.00 88.25 95 VAL A CA 1
ATOM 709 C C . VAL A 1 95 ? 20.785 -2.189 -11.230 1.00 88.25 95 VAL A C 1
ATOM 711 O O . VAL A 1 95 ? 21.903 -1.856 -11.616 1.00 88.25 95 VAL A O 1
ATOM 714 N N . ILE A 1 96 ? 19.703 -2.072 -12.006 1.00 82.12 96 ILE A N 1
ATOM 715 C CA . ILE A 1 96 ? 19.740 -1.516 -13.366 1.00 82.12 96 ILE A CA 1
ATOM 716 C C . ILE A 1 96 ? 20.242 -0.066 -13.330 1.00 82.12 96 ILE A C 1
ATOM 718 O O . ILE A 1 96 ? 21.168 0.271 -14.057 1.00 82.12 96 ILE A O 1
ATOM 722 N N . ILE A 1 97 ? 19.717 0.789 -12.451 1.00 83.12 97 ILE A N 1
ATOM 723 C CA . ILE A 1 97 ? 20.176 2.183 -12.338 1.00 83.12 97 ILE A CA 1
ATOM 724 C C . ILE A 1 97 ? 21.672 2.242 -12.002 1.00 83.12 97 ILE A C 1
ATOM 726 O O . ILE A 1 97 ? 22.391 3.012 -12.626 1.00 83.12 97 ILE A O 1
ATOM 730 N N . PHE A 1 98 ? 22.171 1.406 -11.088 1.00 82.31 98 PHE A N 1
ATOM 731 C CA . PHE A 1 98 ? 23.590 1.399 -10.715 1.00 82.31 98 PHE A CA 1
ATOM 732 C C . PHE A 1 98 ? 24.515 0.923 -11.848 1.00 82.31 98 PHE A C 1
ATOM 734 O O . PHE A 1 98 ? 25.622 1.433 -11.994 1.00 82.31 98 PHE A O 1
ATOM 741 N N . ILE A 1 99 ? 24.059 -0.026 -12.672 1.00 76.00 99 ILE A N 1
ATOM 742 C CA . ILE A 1 99 ? 24.815 -0.532 -13.830 1.00 76.00 99 ILE A CA 1
ATOM 743 C C . ILE A 1 99 ? 24.791 0.470 -14.993 1.00 76.00 99 ILE A C 1
ATOM 745 O O . ILE A 1 99 ? 25.804 0.660 -15.663 1.00 76.00 99 ILE A O 1
ATOM 749 N N . PHE A 1 100 ? 23.650 1.117 -15.241 1.00 73.25 100 PHE A N 1
ATOM 750 C CA . PHE A 1 100 ? 23.454 1.982 -16.407 1.00 73.25 100 PHE A CA 1
ATOM 751 C C . PHE A 1 100 ? 23.785 3.461 -16.155 1.00 73.25 100 PHE A C 1
ATOM 753 O O . PHE A 1 100 ? 24.150 4.149 -17.105 1.00 73.25 100 PHE A O 1
ATOM 760 N N . ALA A 1 101 ? 23.735 3.956 -14.913 1.00 68.38 101 ALA A N 1
ATOM 761 C CA . ALA A 1 101 ? 24.161 5.315 -14.558 1.00 68.38 101 ALA A CA 1
ATOM 762 C C . ALA A 1 101 ? 25.584 5.664 -15.049 1.00 68.38 101 ALA A C 1
ATOM 764 O O . ALA A 1 101 ? 25.715 6.657 -15.764 1.00 68.38 101 ALA A O 1
ATOM 765 N N . PRO A 1 102 ? 26.631 4.844 -14.812 1.00 63.59 102 PRO A N 1
ATOM 766 C CA . PRO A 1 102 ? 27.970 5.151 -15.320 1.00 63.59 102 PRO A CA 1
ATOM 767 C C . PRO A 1 102 ? 28.064 5.092 -16.854 1.00 63.59 102 PRO A C 1
ATOM 769 O O . PRO A 1 102 ? 28.957 5.698 -17.440 1.00 63.59 102 PRO A O 1
ATOM 772 N N . PHE A 1 103 ? 27.142 4.387 -17.519 1.00 62.91 103 PHE A N 1
ATOM 773 C CA . PHE A 1 103 ? 27.062 4.325 -18.981 1.00 62.91 103 PHE A CA 1
ATOM 774 C C . PHE A 1 103 ? 26.458 5.606 -19.579 1.00 62.91 103 PHE A C 1
ATOM 776 O O . PHE A 1 103 ? 26.881 6.050 -20.647 1.00 62.91 103 PHE A O 1
ATOM 783 N N . ILE A 1 104 ? 25.503 6.224 -18.874 1.00 63.53 104 ILE A N 1
ATOM 784 C CA . ILE A 1 104 ? 24.918 7.523 -19.241 1.00 63.53 104 ILE A CA 1
ATOM 785 C C . ILE A 1 104 ? 25.960 8.636 -19.060 1.00 63.53 104 ILE A C 1
ATOM 787 O O . ILE A 1 104 ? 26.119 9.471 -19.953 1.00 63.53 104 ILE A O 1
ATOM 791 N N . ASP A 1 105 ? 26.737 8.599 -17.972 1.00 59.38 105 ASP A N 1
ATOM 792 C CA . ASP A 1 105 ? 27.854 9.526 -17.767 1.00 59.38 105 ASP A CA 1
ATOM 793 C C . ASP A 1 105 ? 28.953 9.333 -18.821 1.00 59.38 105 ASP A C 1
ATOM 795 O O . ASP A 1 105 ? 29.427 10.314 -19.388 1.00 59.38 105 ASP A O 1
ATOM 799 N N . TYR A 1 106 ? 29.311 8.093 -19.179 1.00 59.84 106 TYR A N 1
ATOM 800 C CA . TYR A 1 106 ? 30.302 7.825 -20.230 1.00 59.84 106 TYR A CA 1
ATOM 801 C C . TYR A 1 106 ? 29.914 8.451 -21.580 1.00 59.84 106 TYR A C 1
ATOM 803 O O . TYR A 1 106 ? 30.759 9.041 -22.255 1.00 59.84 106 TYR A O 1
ATOM 811 N N . PHE A 1 107 ? 28.630 8.409 -21.947 1.00 59.09 107 PHE A N 1
ATOM 812 C CA . PHE A 1 107 ? 28.119 9.063 -23.157 1.00 59.09 107 PHE A CA 1
ATOM 813 C C . PHE A 1 107 ? 28.185 10.602 -23.068 1.00 59.09 107 PHE A C 1
ATOM 815 O O . PHE A 1 107 ? 28.499 11.273 -24.054 1.00 59.09 107 PHE A O 1
ATOM 822 N N . GLY A 1 108 ? 27.961 11.171 -21.877 1.00 60.22 108 GLY A N 1
ATOM 823 C CA . GLY A 1 108 ? 28.129 12.604 -21.601 1.00 60.22 108 GLY A CA 1
ATOM 824 C C . GLY A 1 108 ? 29.593 13.071 -21.621 1.00 60.22 108 GLY A C 1
ATOM 825 O O . GLY A 1 108 ? 29.906 14.130 -22.178 1.00 60.22 108 GLY A O 1
ATOM 826 N N . TYR A 1 109 ? 30.512 12.257 -21.096 1.00 61.25 109 TYR A N 1
ATOM 827 C CA . TYR A 1 109 ? 31.958 12.494 -21.164 1.00 61.25 109 TYR A CA 1
ATOM 828 C C . TYR A 1 109 ? 32.482 12.392 -22.600 1.00 61.25 109 TYR A C 1
ATOM 830 O O . TYR A 1 109 ? 33.301 13.214 -23.013 1.00 61.25 109 TYR A O 1
ATOM 838 N N . PHE A 1 110 ? 31.960 11.454 -23.394 1.00 56.16 110 PHE A N 1
ATOM 839 C CA . PHE A 1 110 ? 32.287 11.335 -24.814 1.00 56.16 110 PHE A CA 1
ATOM 840 C C . PHE A 1 110 ? 31.835 12.573 -25.609 1.00 56.16 110 PHE A C 1
ATOM 842 O O . PHE A 1 110 ? 32.583 13.078 -26.446 1.00 56.16 110 PHE A O 1
ATOM 849 N N . CYS A 1 111 ? 30.660 13.128 -25.285 1.00 59.03 111 CYS A N 1
ATOM 850 C CA . CYS A 1 111 ? 30.163 14.377 -25.869 1.00 59.03 111 CYS A CA 1
ATOM 851 C C . CYS A 1 111 ? 31.055 15.579 -25.506 1.00 59.03 111 CYS A C 1
ATOM 853 O O . CYS A 1 111 ? 31.418 16.374 -26.374 1.00 59.03 111 CYS A O 1
ATOM 855 N N . SER A 1 112 ? 31.491 15.671 -24.246 1.00 64.25 112 SER A N 1
ATOM 856 C CA . SER A 1 112 ? 32.397 16.734 -23.785 1.00 64.25 112 SER A CA 1
ATOM 857 C C . SER A 1 112 ? 33.779 16.656 -24.448 1.00 64.25 112 SER A C 1
ATOM 859 O O . SER A 1 112 ? 34.346 17.682 -24.818 1.00 64.25 112 SER A O 1
ATOM 861 N N . PHE A 1 113 ? 34.303 15.447 -24.669 1.00 66.81 113 PHE A N 1
ATOM 862 C CA . PHE A 1 113 ? 35.591 15.235 -25.334 1.00 66.81 113 PHE A CA 1
ATOM 863 C C . PHE A 1 113 ? 35.546 15.584 -26.831 1.00 66.81 113 PHE A C 1
ATOM 865 O O . PHE A 1 113 ? 36.425 16.292 -27.324 1.00 66.81 113 PHE A O 1
ATOM 872 N N . PHE A 1 114 ? 34.493 15.168 -27.545 1.00 64.00 114 PHE A N 1
ATOM 873 C CA . PHE A 1 114 ? 34.290 15.539 -28.952 1.00 64.00 114 PHE A CA 1
ATOM 874 C C . PHE A 1 114 ? 34.088 17.048 -29.136 1.00 64.00 114 PHE A C 1
ATOM 876 O O . PHE A 1 114 ? 34.599 17.617 -30.100 1.00 64.00 114 PHE A O 1
ATOM 883 N N . CYS A 1 115 ? 33.401 17.709 -28.200 1.00 68.00 115 CYS A N 1
ATOM 884 C CA . CYS A 1 115 ? 33.188 19.153 -28.244 1.00 68.00 115 CYS A CA 1
ATOM 885 C C . CYS A 1 115 ? 34.508 19.924 -28.059 1.00 68.00 115 CYS A C 1
ATOM 887 O O . CYS A 1 115 ? 34.807 20.817 -28.847 1.00 68.00 115 CYS A O 1
ATOM 889 N N . LEU A 1 116 ? 35.357 19.519 -27.103 1.00 67.44 116 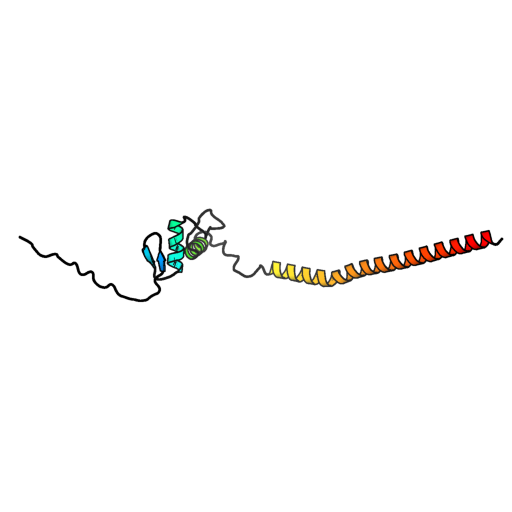LEU A N 1
ATOM 890 C CA . LEU A 1 116 ? 36.689 20.112 -26.915 1.00 67.44 116 LEU A CA 1
ATOM 891 C C . LEU A 1 116 ? 37.611 19.885 -28.121 1.00 67.44 116 LEU A C 1
ATOM 893 O O . LEU A 1 116 ? 38.316 20.806 -28.534 1.00 67.44 116 LEU A O 1
ATOM 897 N N . PHE A 1 117 ? 37.582 18.691 -28.719 1.00 73.06 117 PHE A N 1
ATOM 898 C CA . PHE A 1 117 ? 38.366 18.388 -29.918 1.00 73.06 117 PHE A CA 1
ATOM 899 C C . PHE A 1 117 ? 37.914 19.225 -31.124 1.00 73.06 117 PHE A C 1
ATOM 901 O O . PHE A 1 117 ? 38.742 19.791 -31.840 1.00 73.06 117 PHE A O 1
ATOM 908 N N . TYR A 1 118 ? 36.601 19.372 -31.314 1.00 70.12 118 TYR A N 1
ATOM 909 C CA . TYR A 1 118 ? 36.033 20.207 -32.369 1.00 70.12 118 TYR A CA 1
ATOM 910 C C . TYR A 1 118 ? 36.348 21.696 -32.155 1.00 70.12 118 TYR A C 1
ATOM 912 O O . TYR A 1 118 ? 36.790 22.368 -33.085 1.00 70.12 118 TYR A O 1
ATOM 920 N N . SER A 1 119 ? 36.215 22.209 -30.926 1.00 72.25 119 SER A N 1
ATOM 921 C CA . SER A 1 119 ? 36.598 23.586 -30.586 1.00 72.25 119 SER A CA 1
ATOM 922 C C . SER A 1 119 ? 38.088 23.856 -30.817 1.00 72.25 119 SER A C 1
ATOM 924 O O . SER A 1 119 ? 38.441 24.919 -31.327 1.00 72.25 119 SER A O 1
ATOM 926 N N . PHE A 1 120 ? 38.965 22.897 -30.510 1.00 80.69 120 PHE A N 1
ATOM 927 C CA . PHE A 1 120 ? 40.398 23.003 -30.790 1.00 80.69 120 PHE A CA 1
ATOM 928 C C . PHE A 1 120 ? 40.693 23.033 -32.298 1.00 80.69 120 PHE A C 1
ATOM 930 O O . PHE A 1 120 ? 41.472 23.865 -32.763 1.00 80.69 120 PHE A O 1
ATOM 937 N N . PHE A 1 121 ? 40.027 22.182 -33.082 1.00 78.38 121 PHE A N 1
ATOM 938 C CA . PHE A 1 121 ? 40.180 22.161 -34.537 1.00 78.38 121 PHE A CA 1
ATOM 939 C C . PHE A 1 121 ? 39.719 23.473 -35.192 1.00 78.38 121 PHE A C 1
ATOM 941 O O . PHE A 1 121 ? 40.416 24.021 -36.045 1.00 78.38 121 PHE A O 1
ATOM 948 N N . VAL A 1 122 ? 38.585 24.024 -34.746 1.00 78.31 122 VAL A N 1
ATOM 949 C CA . VAL A 1 122 ? 38.082 25.330 -35.206 1.00 78.31 122 VAL A CA 1
ATOM 950 C C . VAL A 1 122 ? 39.069 26.455 -34.873 1.00 78.31 122 VAL A C 1
ATOM 952 O O . VAL A 1 122 ? 39.314 27.321 -35.713 1.00 78.31 122 VAL A O 1
ATOM 955 N N . PHE A 1 123 ? 39.689 26.425 -33.691 1.00 79.75 123 PHE A N 1
ATOM 956 C CA . PHE A 1 123 ? 40.715 27.398 -33.311 1.00 79.75 123 PHE A CA 1
ATOM 957 C C . PHE A 1 123 ? 41.953 27.326 -34.218 1.00 79.75 123 PHE A C 1
ATOM 959 O O . PHE A 1 123 ? 42.424 28.359 -34.694 1.00 79.75 123 PHE A O 1
ATOM 966 N N . LEU A 1 124 ? 42.451 26.121 -34.516 1.00 77.06 124 LEU A N 1
ATOM 967 C CA . LEU A 1 124 ? 43.577 25.932 -35.438 1.00 77.06 124 LEU A CA 1
ATOM 968 C C . LEU A 1 124 ? 43.249 26.375 -36.866 1.00 77.06 124 LEU A C 1
ATOM 970 O O . LEU A 1 124 ? 44.101 26.970 -37.526 1.00 77.06 124 LEU A O 1
ATOM 974 N N . LEU A 1 125 ? 42.023 26.128 -37.339 1.00 79.94 125 LEU A N 1
ATOM 975 C CA . LEU A 1 125 ? 41.576 26.593 -38.650 1.00 79.94 125 LEU A CA 1
ATOM 976 C C . LEU A 1 125 ? 41.558 28.124 -38.707 1.00 79.94 125 LEU A C 1
ATOM 978 O O . LEU A 1 125 ? 42.102 28.708 -39.640 1.00 79.94 125 LEU A O 1
ATOM 982 N N . HIS A 1 126 ? 41.011 28.770 -37.675 1.00 79.62 126 HIS A N 1
ATOM 983 C CA . HIS A 1 126 ? 40.984 30.227 -37.577 1.00 79.62 126 HIS A CA 1
ATOM 984 C C . HIS A 1 126 ? 42.399 30.822 -37.516 1.00 79.62 126 HIS A C 1
ATOM 986 O O . HIS A 1 126 ? 42.709 31.791 -38.211 1.00 79.62 126 HIS A O 1
ATOM 992 N N . PHE A 1 127 ? 43.292 30.200 -36.743 1.00 77.44 127 PHE A N 1
ATOM 993 C CA . PHE A 1 127 ? 44.701 30.575 -36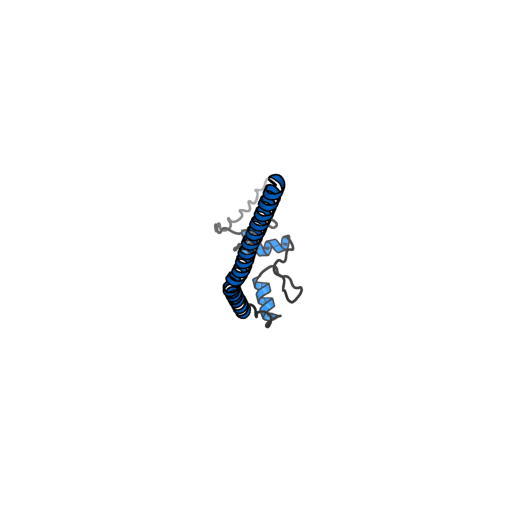.677 1.00 77.44 127 PHE A CA 1
ATOM 994 C C . PHE A 1 127 ? 45.381 30.423 -38.044 1.00 77.44 127 PHE A C 1
ATOM 996 O O . PHE A 1 127 ? 46.036 31.347 -38.514 1.00 77.44 127 PHE A O 1
ATOM 1003 N N . SER A 1 128 ? 45.159 29.311 -38.746 1.00 77.56 128 SER A N 1
ATOM 1004 C CA . SER A 1 128 ? 45.696 29.096 -40.093 1.00 77.56 128 SER A CA 1
ATOM 1005 C C . SER A 1 128 ? 45.208 30.157 -41.088 1.00 77.56 128 SER A C 1
ATOM 1007 O O . SER A 1 128 ? 46.021 30.735 -41.810 1.00 77.56 128 SER A O 1
ATOM 1009 N N . THR A 1 129 ? 43.913 30.4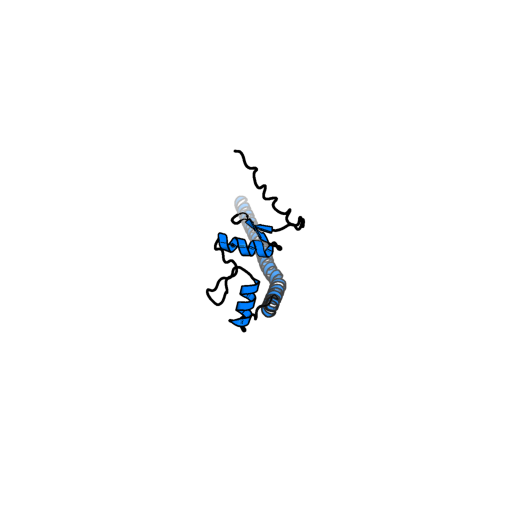97 -41.077 1.00 79.81 129 THR A N 1
ATOM 1010 C CA . THR A 1 129 ? 43.359 31.556 -41.938 1.00 79.81 129 THR A CA 1
ATOM 1011 C C . THR A 1 129 ? 43.878 32.944 -41.581 1.00 79.81 129 THR A C 1
ATOM 1013 O O . THR A 1 129 ? 44.130 33.750 -42.473 1.00 79.81 129 THR A O 1
ATOM 1016 N N . PHE A 1 130 ? 44.101 33.217 -40.294 1.00 80.88 130 PHE A N 1
ATOM 1017 C CA . PHE A 1 130 ? 44.671 34.477 -39.829 1.00 80.88 130 PHE A CA 1
ATOM 1018 C C . PHE A 1 130 ? 46.113 34.652 -40.319 1.00 80.88 130 PHE A C 1
ATOM 1020 O O . PHE A 1 130 ? 46.461 35.697 -40.867 1.00 80.88 130 PHE A O 1
ATOM 1027 N N . PHE A 1 131 ? 46.940 33.610 -40.205 1.00 73.75 131 PHE A N 1
ATOM 1028 C CA . PHE A 1 131 ? 48.306 33.629 -40.735 1.00 73.75 131 PHE A CA 1
ATOM 1029 C C . PHE A 1 131 ? 48.335 33.709 -42.264 1.00 73.75 131 PHE A C 1
ATOM 1031 O O . PHE A 1 131 ? 49.178 34.415 -42.815 1.00 73.75 131 PHE A O 1
ATOM 1038 N N . ALA A 1 132 ? 47.406 33.044 -42.956 1.00 78.25 132 ALA A N 1
ATOM 1039 C CA . ALA A 1 132 ? 47.266 33.168 -44.404 1.00 78.25 132 ALA A CA 1
ATOM 1040 C C . ALA A 1 132 ? 46.926 34.609 -44.818 1.00 78.25 132 ALA A C 1
ATOM 1042 O O . ALA A 1 132 ? 47.541 35.143 -45.737 1.00 78.25 132 ALA A O 1
ATOM 1043 N N . PHE A 1 133 ? 46.013 35.265 -44.100 1.00 77.94 133 PHE A N 1
ATOM 1044 C CA . PHE A 1 133 ? 45.647 36.661 -44.333 1.00 77.94 133 PHE A CA 1
ATOM 1045 C C . PHE A 1 133 ? 46.812 37.622 -44.062 1.00 77.94 133 PHE A C 1
ATOM 1047 O O . PHE A 1 133 ? 47.111 38.485 -44.882 1.00 77.94 133 PHE A O 1
ATOM 1054 N N . PHE A 1 134 ? 47.535 37.431 -42.957 1.00 72.88 134 PHE A N 1
ATOM 1055 C CA . PHE A 1 134 ? 48.713 38.236 -42.631 1.00 72.88 134 PHE A CA 1
ATOM 1056 C C . PHE A 1 134 ? 49.825 38.087 -43.680 1.00 72.88 134 PHE A C 1
ATOM 1058 O O . PHE A 1 134 ? 50.460 39.067 -44.064 1.00 72.88 134 PHE A O 1
ATOM 1065 N N . ARG A 1 135 ? 50.016 36.872 -44.212 1.00 71.81 135 ARG A N 1
ATOM 1066 C CA . ARG A 1 135 ? 50.962 36.604 -45.302 1.00 71.81 135 ARG A CA 1
ATOM 1067 C C . ARG A 1 135 ? 50.566 37.298 -46.609 1.00 71.81 135 ARG A C 1
ATOM 1069 O O . ARG A 1 135 ? 51.455 37.713 -47.338 1.00 71.81 135 ARG A O 1
ATOM 1076 N N . ILE A 1 136 ? 49.268 37.433 -46.891 1.00 73.00 136 ILE A N 1
ATOM 1077 C CA . ILE A 1 136 ? 48.752 38.177 -48.054 1.00 73.00 136 ILE A CA 1
ATOM 1078 C C . ILE A 1 136 ? 48.980 39.687 -47.900 1.00 73.00 136 ILE A C 1
ATOM 1080 O O . ILE A 1 136 ? 49.236 40.350 -48.891 1.00 73.00 136 ILE A O 1
ATOM 1084 N N . ILE A 1 137 ? 48.910 40.233 -46.683 1.00 69.88 137 ILE A N 1
ATOM 1085 C CA . ILE A 1 137 ? 49.113 41.673 -46.435 1.00 69.88 137 ILE A CA 1
ATOM 1086 C C . ILE A 1 137 ? 50.589 42.098 -46.537 1.00 69.88 137 ILE A C 1
ATOM 1088 O O . ILE A 1 137 ? 50.869 43.257 -46.830 1.00 69.88 137 ILE A O 1
ATOM 1092 N N . ILE A 1 138 ? 51.532 41.192 -46.262 1.00 66.25 138 ILE A N 1
ATOM 1093 C CA . ILE A 1 138 ? 52.979 41.484 -46.274 1.00 66.25 138 ILE A CA 1
ATOM 1094 C C . ILE A 1 138 ? 53.621 41.328 -47.669 1.00 66.25 138 ILE A C 1
ATOM 1096 O O . ILE A 1 138 ? 54.717 41.846 -47.882 1.00 66.25 138 ILE A O 1
ATOM 1100 N N . LEU A 1 139 ? 52.970 40.619 -48.598 1.00 61.03 139 LEU A N 1
ATOM 1101 C CA . LEU A 1 139 ? 53.408 40.425 -49.990 1.00 61.03 139 LEU A CA 1
ATOM 1102 C C . LEU A 1 139 ? 52.887 41.537 -50.906 1.00 61.03 139 LEU A C 1
ATOM 1104 O O . LEU A 1 139 ? 53.665 41.941 -51.798 1.00 61.03 139 LEU A O 1
#

Foldseek 3Di:
DDDDDDDPPDDPPDPPPQPWDADPVPRDTHNDPLVNQLVVCVVVVDQPAADPVDRDGHSDPVVSVVCCCPVVVPPPPDPDDPDVVVVVVVVVVVVVCVVCVVVVVVVVVVVVVVVVVVVVVVVVVVVVVVVVVVVVVVD

Sequence (139 aa):
GSGPGALCNGRPGSGSKSRRFICDQCGKKFTQSAHLKSHLSVHTGERPYACSICSRSFIVQYSLKLHMKKCHPNSVGLSAGGSPILWFILSMLLVIIFIFAPFIDYFGYFCSFFCLFYSFFVFLLHFSTFFAFFRIIIL

InterPro domains:
  IPR013087 Zinc finger C2H2-type [PF00096] (21-43)
  IPR013087 Zinc finger C2H2-type [PF00096] (49-72)
  IPR013087 Zinc finger C2H2-type [PS00028] (23-43)
  IPR013087 Zinc finger C2H2-type [PS00028] (51-72)
  IPR013087 Zinc finger C2H2-type [PS50157] (21-48)
  IPR013087 Zinc finger C2H2-type [PS50157] (49-77)
  IPR013087 Zinc finger C2H2-type [SM00355] (21-43)
  IPR013087 Zinc finger C2H2-type [SM00355] (49-72)
  IPR036236 Zinc finger C2H2 superfamily [SSF57667] (19-69)

pLDDT: mean 73.25, std 12.86, range [37.84, 89.19]

Radius of gyration: 40.72 Å; chains: 1; bounding box: 102×55×108 Å

Organism: NCBI:txid375764

Secondary structure (DSSP, 8-state):
-PPPP---------------EE-TTT--EESSHHHHHHHHHHHH----EE-SSSS-EESSHHHHHHHHHHH-TTT----SS--HHHHHHHHHHHHHHHHHHHHHHHHHHHHHHHHHHHHHHHHHHHHHHHHHHHHHHH-